Protein AF-A0A0S8GH22-F1 (afdb_monomer)

Foldseek 3Di:
DQKDKDFPDWDADPVRDIWTKIFIFDADPVRDTDTDDIDRDPLVNVQVRQVVRVHHRPVVVVVVCVVVVNDPPDPPPPPD

Mean predicted aligned error: 7.55 Å

Secondary structure (DSSP, 8-state):
--EEEEEEEEEE-TT--EEEEEEEEEE-TTS-EEEEEEESSHHHHHHHHHHHTT---HHHHHHHHHHHT-----------

Structure (mmCIF, N/CA/C/O backbone):
data_AF-A0A0S8GH22-F1
#
_entry.id   AF-A0A0S8GH22-F1
#
loop_
_atom_site.group_PDB
_atom_site.id
_atom_site.type_symbol
_atom_site.label_atom_id
_atom_site.label_alt_id
_atom_site.label_comp_id
_atom_site.label_asym_id
_atom_site.label_entity_id
_atom_site.label_seq_id
_atom_site.pdbx_PDB_ins_code
_atom_site.Cartn_x
_atom_site.Cartn_y
_atom_site.Cartn_z
_atom_site.occupancy
_atom_site.B_iso_or_equiv
_atom_site.auth_seq_id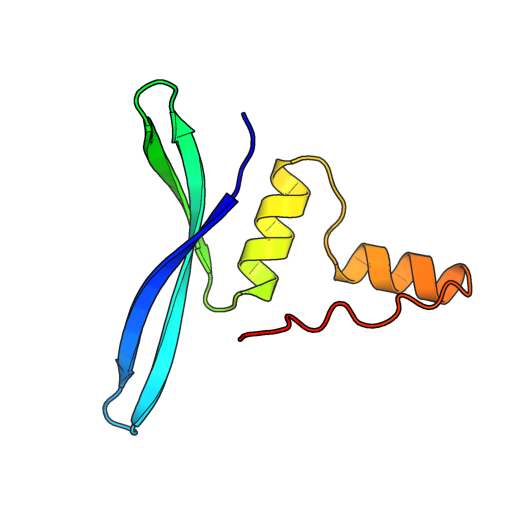
_atom_site.auth_comp_id
_atom_site.auth_asym_id
_atom_site.auth_atom_id
_atom_site.pdbx_PDB_model_num
ATOM 1 N N . MET A 1 1 ? -2.447 0.994 15.967 1.00 78.69 1 MET A N 1
ATOM 2 C CA . MET A 1 1 ? -3.314 1.130 14.778 1.00 78.69 1 MET A CA 1
ATOM 3 C C . MET A 1 1 ? -2.731 0.246 13.690 1.00 78.69 1 MET A C 1
ATOM 5 O O . MET A 1 1 ? -1.517 0.105 13.680 1.00 78.69 1 MET A O 1
ATOM 9 N N . SER A 1 2 ? -3.556 -0.377 12.848 1.00 89.94 2 SER A N 1
ATOM 10 C CA . SER A 1 2 ? -3.069 -1.168 11.709 1.00 89.94 2 SER A CA 1
ATOM 11 C C . SER A 1 2 ? -3.200 -0.332 10.442 1.00 89.94 2 SER A C 1
ATOM 13 O O . SER A 1 2 ? -4.267 0.228 10.185 1.00 89.94 2 SER A O 1
ATOM 15 N N . TYR A 1 3 ? -2.098 -0.207 9.713 1.00 95.94 3 TYR A N 1
ATOM 16 C CA . TYR A 1 3 ? -2.042 0.465 8.426 1.00 95.94 3 TYR A CA 1
ATOM 17 C C . TYR A 1 3 ? -2.487 -0.478 7.317 1.00 95.94 3 TYR A C 1
ATOM 19 O O . TYR A 1 3 ? -2.250 -1.685 7.378 1.00 95.94 3 TYR A O 1
ATOM 27 N N . VAL A 1 4 ? -3.115 0.101 6.304 1.00 96.44 4 VAL A N 1
ATOM 28 C CA . VAL A 1 4 ? -3.557 -0.555 5.074 1.00 96.44 4 VAL A CA 1
ATOM 29 C C . VAL A 1 4 ? -3.307 0.389 3.900 1.00 96.44 4 VAL A C 1
ATOM 31 O O . VAL A 1 4 ? -3.058 1.578 4.103 1.00 96.44 4 VAL A O 1
ATOM 34 N N . TYR A 1 5 ? -3.393 -0.124 2.678 1.00 96.62 5 TYR A N 1
ATOM 35 C CA . TYR A 1 5 ? -3.435 0.701 1.476 1.00 96.62 5 TYR A CA 1
ATOM 36 C C . TYR A 1 5 ? -4.742 0.466 0.722 1.00 96.62 5 TYR A C 1
ATOM 38 O O . TYR A 1 5 ? -5.356 -0.595 0.843 1.00 96.62 5 TYR A O 1
ATOM 46 N N . ILE A 1 6 ? -5.165 1.466 -0.044 1.00 96.75 6 ILE A N 1
ATOM 47 C CA . ILE A 1 6 ? -6.331 1.403 -0.929 1.00 96.75 6 ILE A CA 1
ATOM 48 C C . ILE A 1 6 ? -5.955 1.921 -2.316 1.00 96.75 6 ILE A C 1
ATOM 50 O O . ILE A 1 6 ? -5.086 2.783 -2.429 1.00 96.75 6 ILE A O 1
ATOM 54 N N . GLU A 1 7 ? -6.633 1.439 -3.358 1.00 96.50 7 GLU A N 1
ATOM 55 C CA . GLU A 1 7 ? -6.652 2.126 -4.654 1.00 96.50 7 GLU A CA 1
ATOM 56 C C . GLU A 1 7 ? -7.479 3.404 -4.502 1.00 96.50 7 GLU A C 1
ATOM 58 O O . GLU A 1 7 ? -8.707 3.350 -4.413 1.00 96.50 7 GLU A O 1
ATOM 63 N N . SER A 1 8 ? -6.814 4.550 -4.395 1.00 93.94 8 SER A N 1
ATOM 64 C CA . SER A 1 8 ? -7.478 5.834 -4.165 1.00 93.94 8 SER A CA 1
ATOM 65 C C . SER A 1 8 ? -7.946 6.473 -5.464 1.00 93.94 8 SER A C 1
ATOM 67 O O . SER A 1 8 ? -9.047 7.023 -5.516 1.00 93.94 8 SER A O 1
ATOM 69 N N . GLU A 1 9 ? -7.148 6.360 -6.527 1.00 94.69 9 GLU A N 1
ATOM 70 C CA . GLU A 1 9 ? -7.461 6.934 -7.832 1.00 94.69 9 GLU A CA 1
ATOM 71 C C . GLU A 1 9 ? -7.099 5.981 -8.966 1.00 94.69 9 GLU A C 1
ATOM 73 O O . GLU A 1 9 ? -6.115 5.247 -8.915 1.00 94.69 9 GLU A O 1
ATOM 78 N N . ARG A 1 10 ? -7.895 6.023 -10.034 1.00 95.00 10 ARG A N 1
ATOM 79 C CA . ARG A 1 10 ? -7.639 5.298 -11.276 1.00 95.00 10 ARG A CA 1
ATOM 80 C C . ARG A 1 10 ? -7.939 6.218 -12.443 1.00 95.00 10 ARG A C 1
ATOM 82 O O . ARG A 1 10 ? -9.054 6.724 -12.555 1.00 95.00 10 ARG A O 1
ATOM 89 N N . TRP A 1 11 ? -6.974 6.397 -13.336 1.00 94.00 11 TRP A N 1
ATOM 90 C CA . TRP A 1 11 ? -7.159 7.200 -14.540 1.00 94.00 11 TRP A CA 1
ATOM 91 C C . TRP A 1 11 ? -6.462 6.578 -15.746 1.00 94.00 11 TRP A C 1
ATOM 93 O O . TRP A 1 11 ? -5.697 5.619 -15.650 1.00 94.00 11 TRP A O 1
ATOM 103 N N . THR A 1 12 ? -6.798 7.086 -16.924 1.00 96.12 12 THR A N 1
ATOM 104 C CA . THR A 1 12 ? -6.148 6.727 -18.184 1.00 96.12 12 THR A CA 1
ATOM 105 C C . THR A 1 12 ? -5.632 8.011 -18.804 1.00 96.12 12 THR A C 1
ATOM 107 O O . THR A 1 12 ? -6.366 8.998 -18.850 1.00 96.12 12 THR A O 1
ATOM 110 N N . ASP A 1 13 ? -4.367 8.021 -19.208 1.00 93.62 13 ASP A N 1
ATOM 111 C CA . ASP A 1 13 ? -3.763 9.195 -19.835 1.00 93.62 13 ASP A CA 1
ATOM 112 C C . ASP A 1 13 ? -4.140 9.328 -21.322 1.00 93.62 13 ASP A C 1
ATOM 114 O O . ASP A 1 13 ? -4.842 8.492 -21.899 1.00 93.62 13 ASP A O 1
ATOM 118 N N . GLU A 1 14 ? -3.668 10.400 -21.960 1.00 95.00 14 GLU A N 1
ATOM 119 C CA . GLU A 1 14 ? -3.882 10.673 -23.387 1.00 95.00 14 GLU A CA 1
ATOM 120 C C . GLU A 1 14 ? -3.281 9.611 -24.327 1.00 95.00 14 GLU A C 1
ATOM 122 O O . GLU A 1 14 ? -3.695 9.505 -25.483 1.00 95.00 14 GLU A O 1
ATOM 127 N N . HIS A 1 15 ? -2.339 8.801 -23.836 1.00 94.00 15 HIS A N 1
ATOM 128 C CA . HIS A 1 15 ? -1.715 7.700 -24.567 1.00 94.00 15 HIS A CA 1
ATOM 129 C C . HIS A 1 15 ? -2.450 6.366 -24.366 1.00 94.00 15 HIS A C 1
ATOM 131 O O . HIS A 1 15 ? -2.057 5.354 -24.950 1.00 94.00 15 HIS A O 1
ATOM 137 N N . GLY A 1 16 ? -3.528 6.348 -23.576 1.00 93.62 16 GLY A N 1
ATOM 138 C CA . GLY A 1 16 ? -4.295 5.143 -23.276 1.00 93.62 16 GLY A CA 1
ATOM 139 C C . GLY A 1 16 ? -3.647 4.241 -22.222 1.00 93.62 16 GLY A C 1
ATOM 140 O O . GLY A 1 16 ? -4.107 3.110 -22.041 1.00 93.62 16 GLY A O 1
ATOM 141 N N . LEU A 1 17 ? -2.600 4.703 -21.527 1.00 93.44 17 LEU A N 1
ATOM 142 C CA . LEU A 1 17 ? -1.980 3.947 -20.441 1.00 93.44 17 LEU A CA 1
ATOM 143 C C . LEU A 1 17 ? -2.805 4.107 -19.164 1.00 93.44 17 LEU A C 1
ATOM 145 O O . LEU A 1 17 ? -3.274 5.196 -18.827 1.00 93.44 17 LEU A O 1
ATOM 149 N N . ARG A 1 18 ? -2.999 2.992 -18.459 1.00 92.88 18 ARG A N 1
ATOM 150 C CA . ARG A 1 18 ? -3.740 2.956 -17.197 1.00 92.88 18 ARG A CA 1
ATOM 151 C C . ARG A 1 18 ? -2.804 3.264 -16.042 1.00 92.88 18 ARG A C 1
ATOM 153 O O . ARG A 1 18 ? -1.763 2.627 -15.912 1.00 92.88 18 ARG A O 1
ATOM 160 N N . HIS A 1 19 ? -3.244 4.170 -15.184 1.00 94.44 19 HIS A N 1
ATOM 161 C CA . HIS A 1 19 ? -2.554 4.562 -13.966 1.00 94.44 19 HIS A CA 1
ATOM 162 C C . HIS A 1 19 ? -3.467 4.338 -12.767 1.00 94.44 19 HIS A C 1
ATOM 164 O O . HIS A 1 19 ? -4.688 4.518 -12.852 1.00 94.44 19 HIS A O 1
ATOM 170 N N . VAL A 1 20 ? -2.864 3.932 -11.656 1.00 96.06 20 VA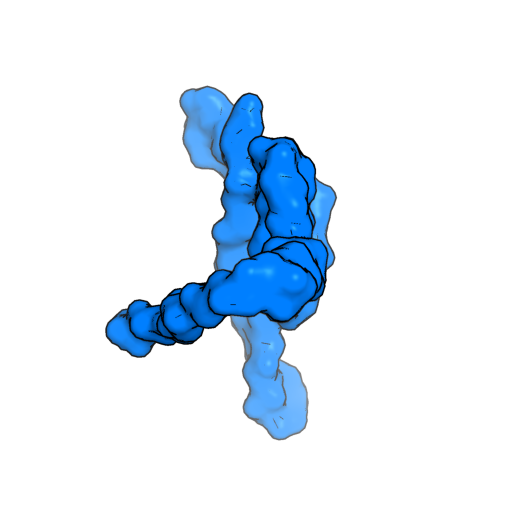L A N 1
ATOM 171 C CA . VAL A 1 20 ? -3.539 3.738 -10.374 1.00 96.06 20 VAL A CA 1
ATOM 172 C C . VAL A 1 20 ? -2.695 4.414 -9.301 1.00 96.06 20 VAL A C 1
ATOM 174 O O . VAL A 1 20 ? -1.478 4.240 -9.284 1.00 96.06 20 VAL A O 1
ATOM 177 N N . LEU A 1 21 ? -3.339 5.179 -8.423 1.00 96.56 21 LEU A N 1
ATOM 178 C CA . LEU A 1 21 ? -2.735 5.713 -7.209 1.00 96.56 21 LEU A CA 1
ATOM 179 C C . LEU A 1 21 ? -3.129 4.822 -6.036 1.00 96.56 21 LEU A C 1
ATOM 181 O O . LEU A 1 21 ? -4.310 4.522 -5.843 1.00 96.56 21 LEU A O 1
ATOM 185 N N . TYR A 1 22 ? -2.139 4.414 -5.252 1.00 97.69 22 TYR A N 1
ATOM 186 C CA . TYR A 1 22 ? -2.344 3.658 -4.027 1.00 97.69 22 TYR A CA 1
ATOM 187 C C . TYR A 1 22 ? -2.034 4.552 -2.833 1.00 97.69 22 TYR A C 1
ATOM 189 O O . TYR A 1 22 ? -0.907 5.017 -2.690 1.00 97.69 22 TYR A O 1
ATOM 197 N N . THR A 1 23 ? -3.007 4.764 -1.951 1.00 98.00 23 THR A N 1
ATOM 198 C CA . THR A 1 23 ? -2.816 5.580 -0.746 1.00 98.00 23 THR A CA 1
ATOM 199 C C . THR A 1 23 ? -2.740 4.683 0.482 1.00 98.00 23 THR A C 1
ATOM 201 O O . THR A 1 23 ? -3.655 3.907 0.764 1.00 98.00 23 THR A O 1
ATOM 204 N N . VAL A 1 24 ? -1.648 4.801 1.229 1.00 97.75 24 VAL A N 1
ATOM 205 C CA . VAL A 1 24 ? -1.436 4.173 2.534 1.00 97.75 24 VAL A CA 1
ATOM 206 C C . VAL A 1 24 ? -2.066 5.039 3.613 1.00 97.75 24 VAL A C 1
ATOM 208 O O . VAL A 1 24 ? -1.971 6.263 3.577 1.00 97.75 24 VAL A O 1
ATOM 211 N N . GLY A 1 25 ? -2.691 4.410 4.600 1.00 97.56 25 GLY A N 1
ATOM 212 C CA . GLY A 1 25 ? -3.300 5.099 5.728 1.00 97.56 25 GLY A CA 1
ATOM 213 C C . GLY A 1 25 ? -3.828 4.128 6.772 1.00 97.56 25 GLY A C 1
ATOM 214 O O . GLY A 1 25 ? -3.528 2.933 6.753 1.00 97.56 25 GLY A O 1
ATOM 215 N N . PHE A 1 26 ? -4.628 4.631 7.703 1.00 97.50 26 PHE A N 1
ATOM 216 C CA . PHE A 1 26 ? -5.289 3.803 8.710 1.00 97.50 26 PHE A CA 1
ATOM 217 C C . PHE A 1 26 ? -6.711 4.289 8.971 1.00 97.50 26 PHE A C 1
ATOM 219 O O . PHE A 1 26 ? -7.051 5.451 8.750 1.00 97.50 26 PHE A O 1
ATOM 226 N N . TYR A 1 27 ? -7.551 3.392 9.480 1.00 96.62 27 TYR A N 1
ATOM 227 C CA . TYR A 1 27 ? -8.896 3.749 9.908 1.00 96.62 27 TYR A CA 1
ATOM 228 C C . TYR A 1 27 ? -8.889 4.226 11.357 1.00 96.62 27 TYR A C 1
ATOM 230 O O . TYR A 1 27 ? -8.392 3.551 12.264 1.00 96.62 27 TYR A O 1
ATOM 238 N N . LYS A 1 28 ? -9.474 5.399 11.580 1.00 95.62 28 LYS A N 1
ATOM 239 C CA . LYS A 1 28 ? -9.802 5.899 12.913 1.00 95.62 28 LYS A CA 1
ATOM 240 C C . LYS A 1 28 ? -10.940 5.078 13.537 1.00 95.62 28 LYS A C 1
ATOM 242 O O . LYS A 1 28 ? -11.701 4.433 12.816 1.00 95.62 28 LYS A O 1
ATOM 247 N N . PRO A 1 29 ? -11.131 5.145 14.868 1.00 95.62 29 PRO A N 1
ATOM 248 C CA . PRO A 1 29 ? -12.256 4.486 15.538 1.00 95.62 29 PRO A CA 1
ATOM 249 C C . PRO A 1 29 ? -13.643 4.931 15.046 1.00 95.62 29 PRO A C 1
ATOM 251 O O . PRO A 1 29 ? -14.614 4.209 15.240 1.00 95.62 29 PRO A O 1
ATOM 254 N N . ASP A 1 30 ? -13.745 6.107 14.418 1.00 95.69 30 ASP A N 1
ATOM 255 C CA . ASP A 1 30 ? -14.972 6.618 13.794 1.00 95.69 30 ASP A CA 1
ATOM 256 C C . ASP A 1 30 ? -15.192 6.088 12.361 1.00 95.69 30 ASP A C 1
ATOM 258 O O . ASP A 1 30 ? -16.145 6.490 11.696 1.00 95.69 30 ASP A O 1
ATOM 262 N N . GLY A 1 31 ? -14.319 5.195 11.883 1.00 94.75 31 GLY A N 1
ATOM 263 C CA . GLY A 1 31 ? -14.383 4.585 10.557 1.00 94.75 31 GLY A CA 1
ATOM 264 C C . GLY A 1 31 ? -13.814 5.450 9.432 1.00 94.75 31 GLY A C 1
ATOM 265 O O . GLY A 1 31 ? -13.851 5.027 8.279 1.00 94.75 31 GLY A O 1
ATOM 266 N N . LYS A 1 32 ? -13.272 6.642 9.719 1.00 96.62 32 LYS A N 1
ATOM 267 C CA . LYS A 1 32 ? -12.660 7.485 8.684 1.00 96.62 32 LYS A CA 1
ATOM 268 C C . LYS A 1 32 ? -11.258 7.002 8.341 1.00 96.62 32 LYS A C 1
ATOM 270 O O . LYS A 1 32 ? -10.442 6.783 9.237 1.00 96.62 32 LYS A O 1
ATOM 275 N N . PHE A 1 33 ? -10.980 6.890 7.047 1.00 96.50 33 PHE A N 1
ATOM 276 C CA . PHE A 1 33 ? -9.632 6.666 6.539 1.00 96.50 33 PHE A CA 1
ATOM 277 C C . PHE A 1 33 ? -8.813 7.955 6.680 1.00 96.50 33 PHE A C 1
ATOM 279 O O . PHE A 1 33 ? -9.236 9.012 6.207 1.00 96.50 33 PHE A O 1
ATOM 286 N N . GLU A 1 34 ? -7.671 7.882 7.360 1.00 97.44 34 GLU A N 1
ATOM 287 C CA . GLU A 1 34 ? -6.696 8.968 7.432 1.00 97.44 34 GLU A CA 1
ATOM 288 C C . GLU A 1 34 ? -5.495 8.622 6.534 1.00 97.44 34 GLU A C 1
ATOM 290 O O . GLU A 1 34 ? -4.803 7.640 6.825 1.00 97.44 34 GLU A O 1
ATOM 295 N N . PRO A 1 35 ? -5.273 9.373 5.436 1.00 97.25 35 PRO A N 1
ATOM 296 C CA . PRO A 1 35 ? -4.179 9.108 4.510 1.00 97.25 35 PRO A CA 1
ATOM 297 C C . PRO A 1 35 ? -2.830 9.514 5.115 1.00 97.25 35 PRO A C 1
ATOM 299 O O . PRO A 1 35 ? -2.725 10.516 5.823 1.00 97.25 35 PRO A O 1
ATOM 302 N N . GLU A 1 36 ? -1.797 8.739 4.804 1.00 96.12 36 GLU A N 1
ATOM 303 C CA . GLU A 1 36 ? -0.413 8.947 5.237 1.00 96.12 36 GLU A CA 1
ATOM 304 C C . GLU A 1 36 ? 0.519 9.219 4.051 1.00 96.12 36 GLU A C 1
ATOM 306 O O . GLU A 1 36 ? 1.305 10.162 4.112 1.00 96.12 36 GLU A O 1
ATOM 311 N N . SER A 1 37 ? 0.441 8.418 2.980 1.00 96.56 37 SER A N 1
ATOM 312 C CA . SER A 1 37 ? 1.315 8.546 1.804 1.00 96.56 37 SER A CA 1
ATOM 313 C C . SER A 1 37 ? 0.712 7.936 0.534 1.00 96.56 37 SER A C 1
ATOM 315 O O . SER A 1 37 ? -0.075 6.996 0.618 1.00 96.56 37 SER A O 1
ATOM 317 N N . ASP A 1 38 ? 1.113 8.439 -0.637 1.00 97.50 38 ASP A N 1
ATOM 318 C CA . ASP A 1 38 ? 0.66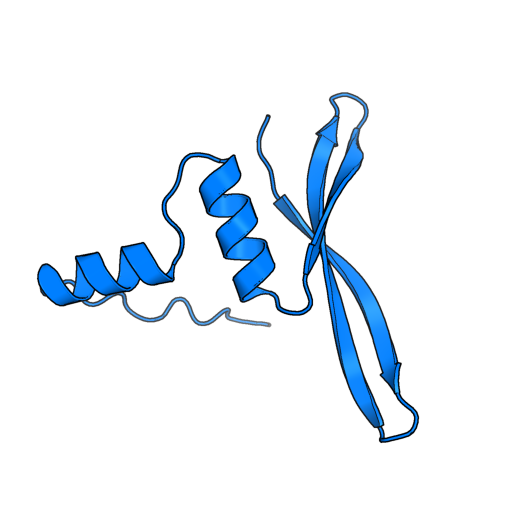1 7.971 -1.955 1.00 97.50 38 ASP A CA 1
ATOM 319 C C . ASP A 1 38 ? 1.791 7.289 -2.739 1.00 97.50 38 ASP A C 1
ATOM 321 O O . ASP A 1 38 ? 2.950 7.702 -2.660 1.00 97.50 38 ASP A O 1
ATOM 325 N N . HIS A 1 39 ? 1.446 6.259 -3.515 1.00 96.06 39 HIS A N 1
ATOM 326 C CA . HIS A 1 39 ? 2.385 5.389 -4.228 1.00 96.06 39 HIS A CA 1
ATOM 327 C C . HIS A 1 39 ? 1.871 5.057 -5.629 1.00 96.06 39 HIS A C 1
ATOM 329 O O . HIS A 1 39 ? 0.671 4.867 -5.837 1.00 96.06 39 HIS A O 1
ATOM 335 N N . GLY A 1 40 ? 2.788 4.966 -6.595 1.00 94.94 40 GLY A N 1
ATOM 336 C CA . GLY A 1 40 ? 2.459 4.676 -7.996 1.00 94.94 40 GLY A CA 1
ATOM 337 C C . GLY A 1 40 ? 2.259 3.190 -8.296 1.00 94.94 40 GLY A C 1
ATOM 338 O O . GLY A 1 40 ? 1.733 2.839 -9.350 1.00 94.94 40 GLY A O 1
ATOM 339 N N . THR A 1 41 ? 2.669 2.304 -7.385 1.00 93.88 41 THR A N 1
ATOM 340 C CA . THR A 1 41 ? 2.514 0.857 -7.537 1.00 93.88 41 THR A CA 1
ATOM 341 C C . THR A 1 41 ? 1.964 0.209 -6.269 1.00 93.88 41 THR A C 1
ATOM 343 O O . THR A 1 41 ? 2.205 0.662 -5.148 1.00 93.88 41 THR A O 1
ATOM 346 N N . LYS A 1 42 ? 1.249 -0.908 -6.453 1.00 93.44 42 LYS A N 1
ATOM 347 C CA . LYS A 1 42 ? 0.720 -1.731 -5.357 1.00 93.44 42 LYS A CA 1
ATOM 348 C C . LYS A 1 42 ? 1.834 -2.232 -4.434 1.00 93.44 42 LYS A C 1
ATOM 350 O O . LYS A 1 42 ? 1.665 -2.248 -3.219 1.00 93.44 42 LYS A O 1
ATOM 355 N N . GLN A 1 43 ? 2.973 -2.615 -5.014 1.00 93.06 43 GLN A N 1
ATOM 356 C CA . GLN A 1 43 ? 4.112 -3.163 -4.281 1.00 93.06 43 GLN A CA 1
ATOM 357 C C . GLN A 1 43 ? 4.730 -2.125 -3.335 1.00 93.06 43 GLN A C 1
ATOM 359 O O . GLN A 1 43 ? 4.912 -2.415 -2.157 1.00 93.06 43 GLN A O 1
ATOM 364 N N . GLU A 1 44 ? 4.957 -0.895 -3.806 1.00 92.88 44 GLU A N 1
ATOM 365 C CA . GLU A 1 44 ? 5.479 0.193 -2.964 1.00 92.88 44 GLU A CA 1
ATOM 366 C C . GLU A 1 44 ? 4.540 0.514 -1.790 1.00 92.88 44 GLU A C 1
ATOM 368 O O . GLU A 1 44 ? 4.988 0.656 -0.647 1.00 92.88 44 GLU A O 1
ATOM 373 N N . ALA A 1 45 ? 3.227 0.546 -2.041 1.00 95.25 45 ALA A N 1
ATOM 374 C CA . ALA A 1 45 ? 2.233 0.741 -0.989 1.00 95.25 45 ALA A CA 1
ATOM 375 C C . ALA A 1 45 ? 2.224 -0.420 0.024 1.00 95.25 45 ALA A C 1
ATOM 377 O O . ALA A 1 45 ? 2.143 -0.191 1.235 1.00 95.25 45 ALA A O 1
ATOM 378 N N . ALA A 1 46 ? 2.344 -1.665 -0.450 1.00 93.50 46 ALA A N 1
ATOM 379 C CA . ALA A 1 46 ? 2.415 -2.853 0.395 1.00 93.50 46 ALA A CA 1
ATOM 380 C C . ALA A 1 46 ? 3.673 -2.857 1.277 1.00 93.50 46 ALA A C 1
ATOM 382 O O . ALA A 1 46 ? 3.574 -3.117 2.477 1.00 93.50 46 ALA A O 1
ATOM 383 N N . ASP A 1 47 ? 4.830 -2.497 0.719 1.00 92.94 47 ASP A N 1
ATOM 384 C CA . ASP A 1 47 ? 6.092 -2.380 1.455 1.00 92.94 47 ASP A CA 1
ATOM 385 C C . ASP A 1 47 ? 6.014 -1.306 2.545 1.00 92.94 47 ASP A C 1
ATOM 387 O O . ASP A 1 47 ? 6.458 -1.518 3.680 1.00 92.94 47 ASP A O 1
ATOM 391 N N . ARG A 1 48 ? 5.384 -0.165 2.238 1.00 94.38 48 ARG A N 1
ATOM 392 C CA . ARG A 1 48 ? 5.151 0.900 3.218 1.00 94.38 48 ARG A CA 1
ATOM 393 C C . ARG A 1 48 ? 4.226 0.441 4.346 1.00 94.38 48 ARG A C 1
ATOM 395 O O . ARG A 1 48 ? 4.538 0.681 5.514 1.00 94.38 48 ARG A O 1
ATOM 402 N N . VAL A 1 49 ? 3.128 -0.244 4.018 1.00 94.75 49 VAL A N 1
ATOM 403 C CA . VAL A 1 49 ? 2.206 -0.831 5.005 1.00 94.75 49 VAL A CA 1
ATOM 404 C C . VAL A 1 49 ? 2.910 -1.858 5.885 1.00 94.75 49 VAL A C 1
ATOM 406 O O . VAL A 1 49 ? 2.750 -1.817 7.106 1.00 94.75 49 VAL A O 1
ATOM 409 N N . ALA A 1 50 ? 3.702 -2.754 5.293 1.00 92.50 50 ALA A N 1
ATOM 410 C CA . ALA A 1 50 ? 4.458 -3.760 6.026 1.00 92.50 50 ALA A CA 1
ATOM 411 C C . ALA A 1 50 ? 5.401 -3.097 7.034 1.00 92.50 50 ALA A C 1
ATOM 413 O O . ALA A 1 50 ? 5.346 -3.424 8.219 1.00 92.50 50 ALA A O 1
ATOM 414 N N . TRP A 1 51 ? 6.180 -2.102 6.601 1.00 91.69 51 TRP A N 1
ATOM 415 C CA . TRP A 1 51 ? 7.079 -1.353 7.479 1.00 91.69 51 TRP A CA 1
ATOM 416 C C . TRP A 1 51 ? 6.339 -0.650 8.630 1.00 91.69 51 TRP A C 1
ATOM 418 O O . TRP A 1 51 ? 6.732 -0.783 9.789 1.00 91.69 51 TRP A O 1
ATOM 428 N N . LEU A 1 52 ? 5.234 0.050 8.344 1.00 93.31 52 LEU A N 1
ATOM 429 C CA . LEU A 1 52 ? 4.441 0.761 9.360 1.00 93.31 52 LEU A CA 1
ATOM 430 C C . LEU A 1 52 ? 3.769 -0.180 10.368 1.00 93.31 52 LEU A C 1
ATOM 432 O O . LEU A 1 52 ? 3.583 0.182 11.531 1.00 93.31 52 LEU A O 1
ATOM 436 N N . ASN A 1 53 ? 3.427 -1.392 9.935 1.00 93.38 53 ASN A N 1
ATOM 437 C CA . ASN A 1 53 ? 2.894 -2.445 10.793 1.00 93.38 53 ASN A CA 1
ATOM 438 C C . ASN A 1 53 ? 3.991 -3.243 11.527 1.00 93.38 53 ASN A C 1
ATOM 440 O O . ASN A 1 53 ? 3.670 -4.185 12.250 1.00 93.38 53 ASN A O 1
ATOM 444 N N . GLY A 1 54 ? 5.269 -2.865 11.387 1.00 90.81 54 GLY A N 1
ATOM 445 C CA . GLY A 1 54 ? 6.403 -3.502 12.064 1.00 90.81 54 GLY A CA 1
ATOM 446 C C . GLY A 1 54 ? 6.929 -4.772 11.385 1.00 90.81 54 GLY A C 1
ATOM 447 O O . GLY A 1 54 ? 7.692 -5.516 11.998 1.00 90.81 54 GLY A O 1
ATOM 448 N N . GLY A 1 55 ? 6.517 -5.035 10.146 1.00 88.12 55 GLY A N 1
ATOM 449 C CA . GLY A 1 55 ? 7.045 -6.091 9.288 1.00 88.12 55 GLY A CA 1
ATOM 450 C C . GLY A 1 55 ? 8.259 -5.648 8.468 1.00 88.12 55 GLY A C 1
ATOM 451 O O . GLY A 1 55 ? 8.703 -4.500 8.520 1.00 88.12 55 GLY A O 1
ATOM 452 N N . ALA A 1 56 ? 8.797 -6.586 7.692 1.00 83.25 56 ALA A N 1
ATOM 453 C CA . ALA A 1 56 ? 9.840 -6.317 6.710 1.00 83.25 56 ALA A CA 1
ATOM 454 C C . ALA A 1 56 ? 9.213 -6.084 5.324 1.00 83.25 56 ALA A C 1
ATOM 456 O O . ALA A 1 56 ? 8.196 -6.712 5.022 1.00 83.25 56 ALA A O 1
ATOM 457 N N 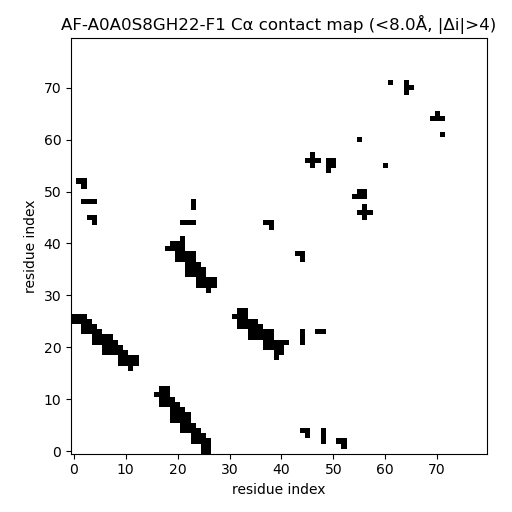. PRO A 1 57 ? 9.798 -5.216 4.480 1.00 79.25 57 PRO A N 1
ATOM 458 C CA . PRO A 1 57 ? 9.376 -5.100 3.090 1.00 79.25 57 PRO A CA 1
ATOM 459 C C . PRO A 1 57 ? 9.624 -6.421 2.350 1.00 79.25 57 PRO A C 1
ATOM 461 O O . PRO A 1 57 ? 10.526 -7.188 2.703 1.00 79.25 57 PRO A O 1
ATOM 464 N N . GLN A 1 58 ? 8.847 -6.662 1.302 1.00 80.44 58 GLN A N 1
ATOM 465 C CA . GLN A 1 58 ? 8.874 -7.872 0.491 1.00 80.44 58 GLN A CA 1
ATOM 466 C C . GLN A 1 58 ? 10.274 -8.170 -0.045 1.00 80.44 58 GLN A C 1
ATOM 468 O O . GLN A 1 58 ? 10.712 -9.313 0.001 1.00 80.44 58 GLN A O 1
ATOM 473 N N . SER A 1 59 ? 11.020 -7.141 -0.451 1.00 77.75 59 SER A N 1
ATOM 474 C CA . SER A 1 59 ? 12.404 -7.281 -0.924 1.00 77.75 59 SER A CA 1
ATOM 475 C C . SER A 1 59 ? 13.362 -7.848 0.132 1.00 77.75 59 SER A C 1
ATOM 477 O O . SER A 1 59 ? 14.276 -8.604 -0.192 1.00 77.75 59 SER A O 1
ATOM 479 N N . ILE A 1 60 ? 13.152 -7.525 1.412 1.00 80.81 60 ILE A N 1
ATOM 480 C CA . ILE A 1 60 ? 13.938 -8.086 2.519 1.00 80.81 60 ILE A CA 1
ATOM 481 C C . ILE A 1 60 ? 13.494 -9.517 2.818 1.00 80.81 60 ILE A C 1
ATOM 483 O O . ILE A 1 60 ? 14.341 -10.368 3.079 1.00 80.81 60 ILE A O 1
ATOM 487 N N . ILE A 1 61 ? 12.189 -9.793 2.767 1.00 80.06 61 ILE A N 1
ATOM 488 C CA . ILE A 1 61 ? 11.653 -11.147 2.957 1.00 80.06 61 ILE A CA 1
ATOM 489 C C . ILE A 1 61 ? 12.195 -12.080 1.870 1.00 80.06 61 ILE A C 1
ATOM 491 O O . ILE A 1 61 ? 12.703 -13.149 2.192 1.00 80.06 61 ILE A O 1
ATOM 495 N N . GLU A 1 62 ? 12.172 -11.648 0.610 1.00 81.62 62 GLU A N 1
ATOM 496 C CA . GLU A 1 62 ? 12.700 -12.397 -0.530 1.00 81.62 62 GLU A CA 1
ATOM 497 C C . GLU A 1 62 ? 14.201 -12.676 -0.379 1.00 81.62 62 GLU A C 1
ATOM 499 O O . GLU A 1 62 ? 14.616 -13.828 -0.478 1.00 81.62 62 GLU A O 1
ATOM 504 N N . ALA A 1 63 ? 15.004 -11.669 -0.015 1.00 82.12 63 ALA A N 1
ATOM 505 C CA . ALA A 1 63 ? 16.437 -11.852 0.221 1.00 82.12 63 ALA A CA 1
ATOM 506 C C . ALA A 1 63 ? 16.739 -12.825 1.379 1.00 82.12 63 ALA A C 1
ATOM 508 O O . ALA A 1 63 ? 17.669 -13.630 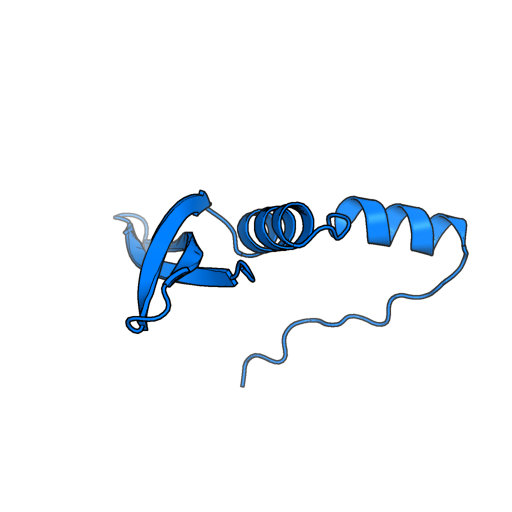1.298 1.00 82.12 63 ALA A O 1
ATOM 509 N N . ILE A 1 64 ? 15.960 -12.774 2.466 1.00 82.50 64 ILE A N 1
ATOM 510 C CA . ILE A 1 64 ? 16.106 -13.703 3.597 1.00 82.50 64 ILE A CA 1
ATOM 511 C C . ILE A 1 64 ? 15.708 -15.119 3.180 1.00 82.50 64 ILE A C 1
ATOM 513 O O . ILE A 1 64 ? 16.402 -16.073 3.526 1.00 82.50 64 ILE A O 1
ATOM 517 N N . CYS A 1 65 ? 14.607 -15.267 2.449 1.00 82.00 65 CYS A N 1
ATOM 518 C CA . CYS A 1 65 ? 14.116 -16.558 1.988 1.00 82.00 65 CYS A CA 1
ATOM 519 C C . CYS A 1 65 ? 15.063 -17.206 0.976 1.00 82.00 65 CYS A C 1
ATOM 521 O O . CYS A 1 65 ? 15.352 -18.39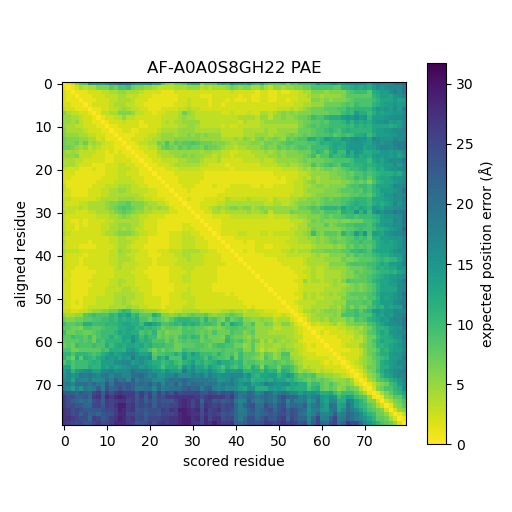4 1.121 1.00 82.00 65 CYS A O 1
ATOM 523 N N . GLU A 1 66 ? 15.632 -16.433 0.047 1.00 82.56 66 GLU A N 1
ATOM 524 C CA . GLU A 1 66 ? 16.689 -16.898 -0.855 1.00 82.56 66 GLU A CA 1
ATOM 525 C C . GLU A 1 66 ? 17.901 -17.402 -0.058 1.00 82.56 66 GLU A C 1
ATOM 527 O O . GLU A 1 66 ? 18.348 -18.535 -0.249 1.00 82.56 66 GLU A O 1
ATOM 532 N N . ALA A 1 67 ? 18.382 -16.615 0.909 1.00 79.94 67 ALA A N 1
ATOM 533 C CA . ALA A 1 67 ? 19.503 -17.008 1.761 1.00 79.94 67 ALA A CA 1
ATOM 534 C C . ALA A 1 67 ? 19.197 -18.235 2.643 1.00 79.94 67 ALA A C 1
ATOM 536 O O . ALA A 1 67 ? 20.101 -19.002 2.977 1.00 79.94 67 ALA A O 1
ATOM 537 N N . ALA A 1 68 ? 17.933 -18.427 3.027 1.00 83.50 68 ALA A N 1
ATOM 538 C CA . ALA A 1 68 ? 17.476 -19.541 3.852 1.00 83.50 68 ALA A CA 1
ATOM 539 C C . ALA A 1 68 ? 17.078 -20.791 3.042 1.00 83.50 68 ALA A C 1
ATOM 541 O O . ALA A 1 68 ? 16.781 -21.824 3.644 1.00 83.50 68 ALA A O 1
ATOM 542 N N . GLY A 1 69 ? 17.059 -20.721 1.705 1.00 80.06 69 GLY A N 1
ATOM 543 C CA . GLY A 1 69 ? 16.562 -21.797 0.843 1.00 80.06 69 GLY A CA 1
ATOM 544 C C . GLY A 1 69 ? 15.064 -22.078 1.019 1.00 80.06 69 GLY A C 1
ATOM 545 O O . GLY A 1 69 ? 14.623 -23.210 0.816 1.00 80.06 69 GLY A O 1
ATOM 546 N N . VAL A 1 70 ? 14.291 -21.075 1.444 1.00 78.44 70 VAL A N 1
ATOM 547 C CA . VAL A 1 70 ? 12.836 -21.156 1.607 1.00 78.44 70 VAL A CA 1
ATOM 548 C C . VAL A 1 70 ? 12.181 -20.668 0.319 1.00 78.44 70 VAL A C 1
ATOM 550 O O . VAL A 1 70 ? 12.293 -19.496 -0.026 1.00 78.44 70 VAL A O 1
ATOM 553 N N . ASP A 1 71 ? 11.483 -21.559 -0.383 1.00 72.62 71 ASP A N 1
ATOM 55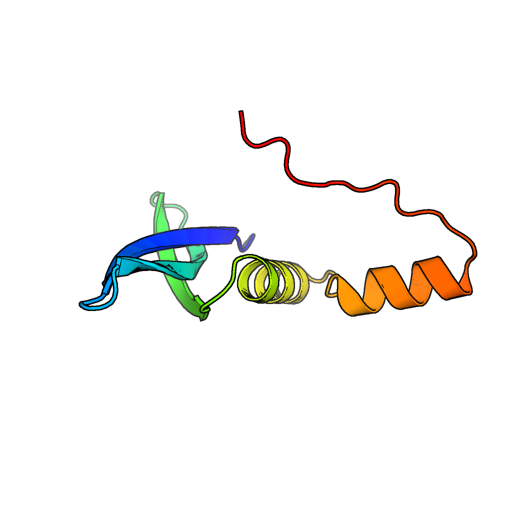4 C CA . ASP A 1 71 ? 10.675 -21.190 -1.546 1.00 72.62 71 ASP A CA 1
ATOM 555 C C . ASP A 1 71 ? 9.405 -20.465 -1.082 1.00 72.62 71 ASP A C 1
ATOM 557 O O . ASP A 1 71 ? 8.604 -21.013 -0.321 1.00 72.62 71 ASP A O 1
ATOM 561 N N . LEU A 1 72 ? 9.242 -19.211 -1.508 1.00 64.75 72 LEU A N 1
ATOM 562 C CA . LEU A 1 72 ? 8.117 -18.358 -1.120 1.00 64.75 72 LEU A CA 1
ATOM 563 C C . LEU A 1 72 ? 6.837 -18.607 -1.927 1.00 64.75 72 LEU A C 1
ATOM 565 O O . LEU A 1 72 ? 5.937 -17.781 -1.818 1.00 64.75 72 LEU A O 1
ATOM 569 N N . GLY A 1 73 ? 6.746 -19.701 -2.704 1.00 56.03 73 GLY A N 1
ATOM 570 C CA . GLY A 1 73 ? 5.527 -20.204 -3.348 1.00 56.03 73 GLY A CA 1
ATOM 571 C C . GLY A 1 73 ? 4.521 -19.112 -3.703 1.00 56.03 73 GLY A C 1
ATOM 572 O O . GLY A 1 73 ? 3.617 -18.846 -2.916 1.00 56.03 73 GLY A O 1
ATOM 573 N N . GLY A 1 74 ? 4.723 -18.467 -4.858 1.00 53.12 74 GLY A N 1
ATOM 574 C CA . GLY A 1 74 ? 4.090 -17.206 -5.246 1.00 53.12 74 GLY A CA 1
ATOM 575 C C . GLY A 1 74 ? 2.656 -17.012 -4.753 1.00 53.12 74 GLY A C 1
ATOM 576 O O . GLY A 1 74 ? 1.713 -17.528 -5.351 1.00 53.12 74 GLY A O 1
ATOM 577 N N . LEU A 1 75 ? 2.494 -16.156 -3.736 1.00 50.72 75 LEU A N 1
ATOM 578 C CA . LEU A 1 75 ? 1.283 -15.355 -3.557 1.00 50.72 75 LEU A CA 1
ATOM 579 C C . LEU A 1 75 ? 1.227 -14.318 -4.689 1.00 50.72 75 LEU A C 1
ATOM 581 O O . LEU A 1 75 ? 1.335 -13.116 -4.466 1.00 50.72 75 LEU A O 1
ATOM 585 N N . ALA A 1 76 ? 1.127 -14.790 -5.930 1.00 49.91 76 ALA A N 1
ATOM 586 C CA . ALA A 1 76 ? 0.580 -13.965 -6.985 1.00 49.91 76 ALA A CA 1
ATOM 587 C C . ALA A 1 76 ? -0.895 -13.796 -6.630 1.00 49.91 76 ALA A C 1
ATOM 589 O O . ALA A 1 76 ? -1.605 -14.786 -6.453 1.00 49.91 76 ALA A O 1
ATOM 590 N N . ASP A 1 77 ?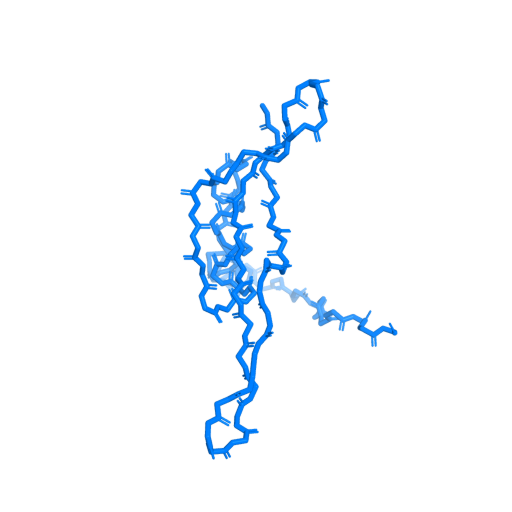 -1.302 -12.549 -6.435 1.00 51.31 77 ASP A N 1
ATOM 591 C CA . ASP A 1 77 ? -2.684 -12.169 -6.208 1.00 51.31 77 ASP A CA 1
ATOM 592 C C . ASP A 1 77 ? -3.597 -12.883 -7.219 1.00 51.31 77 ASP A C 1
ATOM 594 O O . ASP A 1 77 ? -3.547 -12.618 -8.422 1.00 51.31 77 ASP A O 1
ATOM 598 N N . ASP A 1 78 ? -4.406 -13.822 -6.727 1.00 49.16 78 ASP A N 1
ATOM 599 C CA . ASP A 1 78 ? -5.544 -14.369 -7.458 1.00 49.16 78 ASP A CA 1
ATOM 600 C C . ASP A 1 78 ? -6.591 -13.252 -7.544 1.00 49.16 78 ASP A C 1
ATOM 602 O O . ASP A 1 78 ? -7.437 -13.080 -6.666 1.00 49.16 78 ASP A O 1
ATOM 606 N N . GLU A 1 79 ? -6.456 -12.403 -8.560 1.00 52.38 79 GLU A N 1
ATOM 607 C CA . GLU A 1 79 ? -7.475 -11.426 -8.925 1.00 52.38 79 GLU A CA 1
ATOM 608 C C . GLU A 1 79 ? -8.592 -12.158 -9.688 1.00 52.38 79 GLU A C 1
ATOM 610 O O . GLU A 1 79 ? -8.520 -12.333 -10.906 1.00 52.38 79 GLU A O 1
ATOM 615 N N . THR A 1 80 ? -9.598 -12.633 -8.943 1.00 48.47 80 THR A N 1
ATOM 616 C CA . THR A 1 80 ? -10.902 -13.064 -9.482 1.00 48.47 80 THR A CA 1
ATOM 617 C C . THR A 1 80 ? -11.770 -11.859 -9.847 1.00 48.47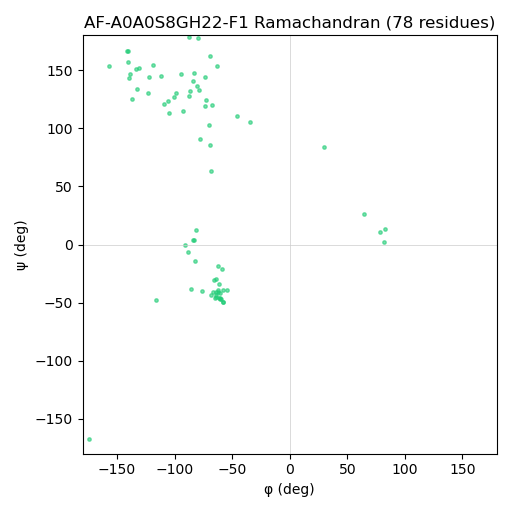 80 THR A C 1
ATOM 619 O O . THR A 1 80 ? -11.831 -10.905 -9.038 1.00 48.47 80 THR A O 1
#

pLDDT: mean 87.08, std 13.76, range [48.47, 98.0]

Nearest PDB structures (foldseek):
  6cp9-assembly2_C  TM=5.596E-01  e=3.373E+00  Klebsiella pneumoniae 342
  4mei-assembly1_A-2  TM=5.065E-01  e=7.603E+00  Bartonella tribocorum CIP 105476
  3luq-assembly1_D  TM=3.120E-01  e=3.590E+00  Geobacter sulfurreducens PCA
  4bgj-assembly1_A  TM=3.439E-01  e=5.225E+00  Homo sapiens

Radius of gyration: 15.31 Å; Cα contacts (8 Å, |Δi|>4): 110; chains: 1; bounding box: 34×32×40 Å

Solvent-accessible surface area (backbone atoms only — not comparable to full-atom values): 4853 Å² total; per-residue (Å²): 134,68,51,42,63,41,82,73,43,75,51,65,52,99,86,71,51,79,48,51,38,22,34,25,26,34,66,45,98,87,68,47,76,47,81,75,50,78,26,79,41,70,65,60,26,48,29,52,28,28,42,75,60,72,47,68,34,62,73,56,51,49,54,50,25,62,76,66,73,48,82,75,75,81,81,65,81,83,84,124

Sequence (80 aa):
MSYVYIESERWTDEHGLRHVLYTVGFYKPDGKFEPESDHGTKQEAADRVAWLNGGAPQSIIEAICEAAGVDLGGLADDET